Protein AF-A0A1W9WA22-F1 (afdb_monomer_lite)

pLDDT: mean 85.19, std 16.43, range [34.88, 97.25]

Foldseek 3Di:
DDDDDPPDPDPPVQLQQQAPVVRGRDWDWDFDADPPPRHTPDIGPTGHNNDDPLNSVVVVVDDDDPPDDDDDDPVND

Radius of gyration: 17.93 Å; chains: 1; bounding box: 36×33×58 Å

Secondary structure (DSSP, 8-state):
----SSSSSTTHHHHHHEETTTTEE-EE--EEE-TTT--EEEE---EETTS-HHHHHHHHT----TT------TTT-

Sequence (77 aa):
MAQNARSIVHGEGQRKYYSGKKKCHTVKNNIVTEQETGRVIILSDTVEGSKSDKKLADEQELKFPPWSQLWQDKGYG

Structure (mmCIF, N/CA/C/O backbone):
data_AF-A0A1W9WA22-F1
#
_entry.id   AF-A0A1W9WA22-F1
#
loop_
_atom_site.group_PDB
_atom_site.id
_atom_site.type_symbol
_atom_site.label_atom_id
_atom_site.label_alt_id
_atom_site.label_comp_id
_atom_site.label_asym_id
_atom_site.label_entity_id
_atom_site.label_seq_id
_atom_site.pdbx_PDB_ins_code
_atom_site.Cartn_x
_atom_site.Cartn_y
_atom_site.Cartn_z
_atom_site.occupancy
_atom_site.B_iso_or_equiv
_atom_site.auth_seq_id
_atom_site.auth_comp_id
_atom_site.auth_asym_id
_atom_site.auth_atom_id
_atom_site.pdbx_PDB_model_num
ATOM 1 N N . MET A 1 1 ? 16.321 -20.092 -41.836 1.00 34.88 1 MET A N 1
ATOM 2 C CA . MET A 1 1 ? 15.960 -18.658 -41.879 1.00 34.88 1 MET A CA 1
ATOM 3 C C . MET A 1 1 ? 14.928 -18.384 -40.785 1.00 34.88 1 MET A C 1
ATOM 5 O O . MET A 1 1 ? 13.742 -18.457 -41.059 1.00 34.88 1 MET A O 1
ATOM 9 N N . ALA A 1 2 ? 15.336 -18.189 -39.529 1.00 43.72 2 ALA A N 1
ATOM 10 C CA . ALA A 1 2 ? 14.385 -17.909 -38.444 1.00 43.72 2 ALA A CA 1
ATOM 11 C C . ALA A 1 2 ? 15.072 -17.176 -37.285 1.00 43.72 2 ALA A C 1
ATOM 13 O O . ALA A 1 2 ? 15.340 -17.766 -36.247 1.00 43.72 2 ALA A O 1
ATOM 14 N N . GLN A 1 3 ? 15.382 -15.895 -37.472 1.00 45.66 3 GLN A N 1
ATOM 15 C CA . GLN A 1 3 ? 15.759 -14.987 -36.388 1.00 45.66 3 GLN A CA 1
ATOM 16 C C . GLN A 1 3 ? 15.337 -13.575 -36.792 1.00 45.66 3 GLN A C 1
ATOM 18 O O . GLN A 1 3 ? 16.059 -12.926 -37.531 1.00 45.66 3 GLN A O 1
ATOM 23 N N . ASN A 1 4 ? 14.147 -13.133 -36.374 1.00 46.59 4 ASN A N 1
ATOM 24 C CA . ASN A 1 4 ? 13.829 -11.712 -36.172 1.00 46.59 4 ASN A CA 1
ATOM 25 C C . ASN A 1 4 ? 12.430 -11.562 -35.562 1.00 46.59 4 ASN A C 1
ATOM 27 O O . ASN A 1 4 ? 11.458 -11.266 -36.243 1.00 46.59 4 ASN A O 1
ATOM 31 N N . ALA A 1 5 ? 12.330 -11.801 -34.253 1.00 47.62 5 ALA A N 1
ATOM 32 C CA . ALA A 1 5 ? 11.157 -11.411 -33.461 1.00 47.62 5 ALA A CA 1
ATOM 33 C C . ALA A 1 5 ? 11.506 -11.069 -31.997 1.00 47.62 5 ALA A C 1
ATOM 35 O O . ALA A 1 5 ? 10.623 -11.003 -31.151 1.00 47.62 5 ALA A O 1
ATOM 36 N N . ARG A 1 6 ? 12.794 -10.893 -31.654 1.00 47.50 6 ARG A N 1
ATOM 37 C CA . ARG A 1 6 ? 13.245 -10.797 -30.250 1.00 47.50 6 ARG A CA 1
ATOM 38 C C . ARG A 1 6 ? 13.649 -9.403 -29.761 1.00 47.50 6 ARG A C 1
ATOM 40 O O . ARG A 1 6 ? 14.010 -9.290 -28.598 1.00 47.50 6 ARG A O 1
ATOM 47 N N . SER A 1 7 ? 13.588 -8.345 -30.572 1.00 45.19 7 SER A N 1
ATOM 48 C CA . SER A 1 7 ? 14.282 -7.091 -30.221 1.00 45.19 7 SER A CA 1
ATOM 49 C C . SER A 1 7 ? 13.427 -5.903 -29.756 1.00 45.19 7 SER A C 1
ATOM 51 O O . SER A 1 7 ? 14.010 -4.855 -29.511 1.00 45.19 7 SER A O 1
ATOM 53 N N . ILE A 1 8 ? 12.100 -6.004 -29.586 1.00 50.50 8 ILE A N 1
ATOM 54 C CA . ILE A 1 8 ? 11.275 -4.802 -29.288 1.00 50.50 8 ILE A CA 1
ATOM 55 C C . ILE A 1 8 ? 10.699 -4.763 -27.854 1.00 50.50 8 ILE A C 1
ATOM 57 O O . ILE A 1 8 ? 10.244 -3.724 -27.399 1.00 50.50 8 ILE A O 1
ATOM 61 N N . VAL A 1 9 ? 10.802 -5.834 -27.058 1.00 52.78 9 VAL A N 1
ATOM 62 C CA . VAL A 1 9 ? 10.126 -5.907 -25.737 1.00 52.78 9 VAL A CA 1
ATOM 63 C C . VAL A 1 9 ? 11.003 -5.607 -24.508 1.00 52.78 9 VAL A C 1
ATOM 65 O O . VAL A 1 9 ? 10.511 -5.656 -23.384 1.00 52.78 9 VAL A O 1
ATOM 68 N N . HIS A 1 10 ? 12.297 -5.304 -24.659 1.00 52.62 10 HIS A N 1
ATOM 69 C CA . HIS A 1 10 ? 13.220 -5.254 -23.506 1.00 52.62 10 HIS A CA 1
ATOM 70 C C . HIS A 1 10 ? 13.201 -3.950 -22.677 1.00 52.62 10 HIS A C 1
ATOM 72 O O . HIS A 1 10 ? 13.558 -3.991 -21.504 1.00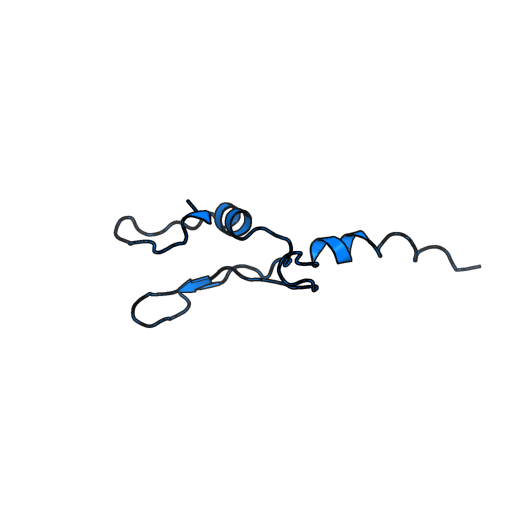 52.62 10 HIS A O 1
ATOM 78 N N . GLY A 1 11 ? 12.752 -2.808 -23.214 1.00 59.62 11 GLY A N 1
ATOM 79 C CA . GLY A 1 11 ? 12.840 -1.517 -22.503 1.00 59.62 11 GLY A CA 1
ATOM 80 C C . GLY A 1 11 ? 11.601 -1.114 -21.692 1.00 59.62 11 GLY A C 1
ATOM 81 O O . GLY A 1 11 ? 11.714 -0.516 -20.618 1.00 59.62 11 GLY A O 1
ATOM 82 N N . GLU A 1 12 ? 10.406 -1.427 -22.190 1.00 61.94 12 GLU A N 1
ATOM 83 C CA . GLU A 1 12 ? 9.154 -0.886 -21.640 1.00 61.94 12 GLU A CA 1
ATOM 84 C C . GLU A 1 12 ? 8.760 -1.556 -20.322 1.00 61.94 12 GLU A C 1
ATOM 86 O O . GLU A 1 12 ? 8.435 -0.876 -19.344 1.00 61.94 12 GLU A O 1
ATOM 91 N N . GLY A 1 13 ? 8.885 -2.886 -20.257 1.00 66.81 13 GLY A N 1
ATOM 92 C CA . GLY A 1 13 ? 8.643 -3.652 -19.036 1.00 66.81 13 GLY A CA 1
ATOM 93 C C . GLY A 1 13 ? 9.587 -3.245 -17.903 1.00 66.81 13 GLY A C 1
ATOM 94 O O . GLY A 1 13 ? 9.138 -3.032 -16.778 1.00 66.81 13 GLY A O 1
ATOM 95 N N . GLN A 1 14 ? 10.880 -3.039 -18.188 1.00 77.56 14 GLN A N 1
ATOM 96 C CA . GLN A 1 14 ? 11.830 -2.599 -17.161 1.00 77.56 14 GLN A CA 1
ATOM 97 C C . GLN A 1 14 ? 11.405 -1.272 -16.532 1.00 77.56 14 GLN A C 1
ATOM 99 O O . GLN A 1 14 ? 11.320 -1.186 -15.308 1.00 77.56 14 GLN A O 1
ATOM 104 N N . ARG A 1 15 ? 11.097 -0.253 -17.343 1.00 81.94 15 ARG A N 1
ATOM 105 C CA . ARG A 1 15 ? 10.679 1.062 -16.831 1.00 81.94 15 ARG A CA 1
ATOM 106 C C . ARG A 1 15 ? 9.391 0.974 -16.022 1.00 81.94 15 ARG A C 1
ATOM 108 O O . ARG A 1 15 ? 9.306 1.605 -14.973 1.00 81.94 15 ARG A O 1
ATOM 115 N N . LYS A 1 16 ? 8.428 0.166 -16.478 1.00 87.19 16 LYS A N 1
ATOM 116 C CA . LYS A 1 16 ? 7.147 -0.024 -15.795 1.00 87.19 16 LYS A CA 1
ATOM 117 C C . LYS A 1 16 ? 7.341 -0.546 -14.371 1.00 87.19 16 LYS A C 1
ATOM 119 O O . LYS A 1 16 ? 6.755 0.004 -13.449 1.00 87.19 16 LYS A O 1
ATOM 124 N N . TYR A 1 17 ? 8.195 -1.541 -14.151 1.00 90.94 17 TYR A N 1
ATOM 125 C CA . TYR A 1 17 ? 8.379 -2.108 -12.808 1.00 90.94 17 TYR A CA 1
ATOM 126 C C . TYR A 1 17 ? 9.483 -1.434 -11.987 1.00 90.94 17 TYR A C 1
ATOM 128 O O . TYR A 1 17 ? 9.540 -1.630 -10.777 1.00 90.94 17 TYR A O 1
ATOM 136 N N . TYR A 1 18 ? 10.366 -0.646 -12.602 1.00 93.12 18 TYR A N 1
ATOM 137 C CA . TYR A 1 18 ? 11.469 -0.005 -11.890 1.00 93.12 18 TYR A CA 1
ATOM 138 C C . TYR A 1 18 ? 10.980 1.126 -10.976 1.00 93.12 18 TYR A C 1
ATOM 140 O O . TYR A 1 18 ? 10.484 2.157 -11.428 1.00 93.12 18 TYR A O 1
ATOM 148 N N . SER A 1 19 ? 11.162 0.958 -9.669 1.00 90.81 19 SER A N 1
ATOM 149 C CA . SER A 1 19 ? 10.900 1.997 -8.680 1.00 90.81 19 SER A CA 1
ATOM 150 C C . SER A 1 19 ? 12.123 2.897 -8.531 1.00 90.81 19 SER A C 1
ATOM 152 O O . SER A 1 19 ? 13.152 2.473 -8.005 1.00 90.81 19 SER A O 1
ATOM 154 N N . GLY A 1 20 ? 12.004 4.171 -8.913 1.00 90.06 20 GLY A N 1
ATOM 155 C CA . GLY A 1 20 ? 13.085 5.149 -8.726 1.00 90.06 20 GLY A CA 1
ATOM 156 C C . GLY A 1 20 ? 13.478 5.343 -7.254 1.00 90.06 20 GLY A C 1
ATOM 157 O O . GLY A 1 20 ? 14.655 5.515 -6.946 1.00 90.06 20 GLY A O 1
ATOM 158 N N . LYS A 1 21 ? 12.511 5.237 -6.330 1.00 89.69 21 LYS A N 1
ATOM 159 C 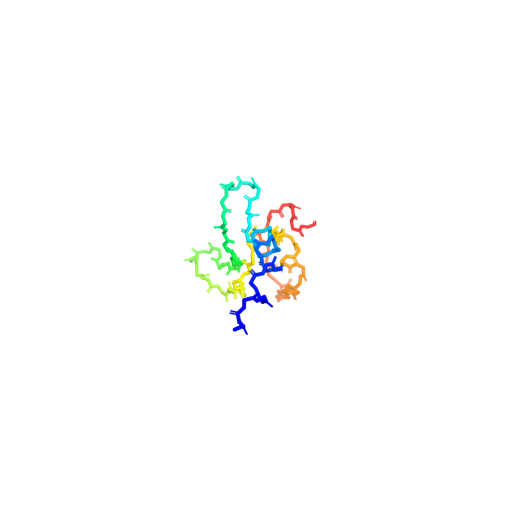CA . LYS A 1 21 ? 12.733 5.391 -4.882 1.00 89.69 21 LYS A CA 1
ATOM 160 C C . LYS A 1 21 ? 13.494 4.210 -4.280 1.00 89.69 21 LYS A C 1
ATOM 162 O O . LYS A 1 21 ? 14.366 4.412 -3.441 1.00 89.69 21 LYS A O 1
ATOM 167 N N . LYS A 1 22 ? 13.160 2.980 -4.684 1.00 92.56 22 LYS A N 1
ATOM 168 C CA . LYS A 1 22 ? 13.813 1.758 -4.183 1.00 92.56 22 LYS A CA 1
ATOM 169 C C . LYS A 1 22 ? 15.036 1.343 -5.008 1.00 92.56 22 LYS A C 1
ATOM 171 O O . LYS A 1 22 ? 15.814 0.524 -4.538 1.00 92.56 22 LYS A O 1
ATOM 176 N N . LYS A 1 23 ? 15.221 1.933 -6.196 1.00 92.19 23 LYS A N 1
ATOM 177 C CA . LYS A 1 23 ? 16.268 1.604 -7.179 1.00 92.19 23 LYS A CA 1
ATOM 178 C C . LYS A 1 23 ? 16.271 0.124 -7.588 1.00 92.19 23 LYS A C 1
ATOM 180 O O . LYS A 1 23 ? 17.321 -0.467 -7.818 1.00 92.19 23 LYS A O 1
ATOM 185 N N . CYS A 1 24 ? 15.091 -0.484 -7.665 1.00 91.88 24 CYS A N 1
ATOM 186 C CA . CYS A 1 24 ? 14.908 -1.875 -8.074 1.00 91.88 24 CYS A CA 1
ATOM 187 C C . CYS A 1 24 ? 13.534 -2.079 -8.725 1.00 91.88 24 CYS A C 1
ATOM 189 O O . CYS A 1 24 ? 12.649 -1.227 -8.611 1.00 91.88 24 CYS A O 1
ATOM 191 N N . HIS A 1 25 ? 13.356 -3.201 -9.427 1.00 93.75 25 HIS A N 1
ATOM 192 C CA . HIS A 1 25 ? 12.049 -3.585 -9.953 1.00 93.75 25 HIS A CA 1
ATOM 193 C C . HIS A 1 25 ? 11.165 -4.078 -8.812 1.00 93.75 25 HIS A C 1
ATOM 195 O O . HIS A 1 25 ? 11.525 -5.021 -8.110 1.00 93.75 25 HIS A O 1
ATOM 201 N N . THR A 1 26 ? 10.019 -3.434 -8.620 1.00 95.00 26 THR A N 1
ATOM 202 C CA . THR A 1 26 ? 9.084 -3.775 -7.551 1.00 95.00 26 THR A CA 1
ATOM 203 C C . THR A 1 26 ? 7.665 -3.869 -8.083 1.00 95.00 26 THR A C 1
ATOM 205 O O . THR A 1 26 ? 7.317 -3.305 -9.122 1.00 95.00 26 THR A O 1
ATOM 208 N N . VAL A 1 27 ? 6.831 -4.554 -7.316 1.00 96.00 27 VAL A N 1
ATOM 209 C CA . VAL A 1 27 ? 5.375 -4.438 -7.366 1.00 96.00 27 VAL A CA 1
ATOM 210 C C . VAL A 1 27 ? 4.891 -3.877 -6.035 1.00 96.00 27 VAL A C 1
ATOM 212 O O . VAL A 1 27 ? 5.655 -3.836 -5.066 1.00 96.00 27 VAL A O 1
ATOM 215 N N . LYS A 1 28 ? 3.655 -3.397 -5.990 1.00 94.88 28 LYS A N 1
ATOM 216 C CA . LYS A 1 28 ? 3.046 -2.878 -4.766 1.00 94.88 28 LYS A CA 1
ATOM 217 C C . LYS A 1 28 ? 1.553 -3.171 -4.729 1.00 94.88 28 LYS A C 1
ATOM 219 O O . LYS A 1 28 ? 0.925 -3.353 -5.770 1.00 94.88 28 LYS A O 1
ATOM 224 N N . ASN A 1 29 ? 1.013 -3.144 -3.521 1.00 96.31 29 ASN A N 1
ATOM 225 C CA . ASN A 1 29 ? -0.414 -3.131 -3.250 1.00 96.31 29 ASN A CA 1
ATOM 226 C C . ASN A 1 29 ? -0.713 -1.934 -2.341 1.00 96.31 29 ASN A C 1
ATOM 228 O O . ASN A 1 29 ? 0.126 -1.561 -1.517 1.00 96.31 29 ASN A O 1
ATOM 232 N N . ASN A 1 30 ? -1.901 -1.359 -2.482 1.00 94.75 30 ASN A N 1
ATOM 233 C CA . ASN A 1 30 ? -2.490 -0.477 -1.491 1.00 94.75 30 ASN A CA 1
ATOM 234 C C . ASN A 1 30 ? -3.357 -1.314 -0.548 1.00 94.75 30 ASN A C 1
ATOM 236 O O . ASN A 1 30 ? -4.072 -2.215 -0.997 1.00 94.75 30 ASN A O 1
ATOM 240 N N . ILE A 1 31 ? -3.291 -1.027 0.746 1.00 95.69 31 ILE A N 1
ATOM 241 C CA . ILE A 1 31 ? -4.080 -1.726 1.758 1.00 95.69 31 ILE A CA 1
ATOM 242 C C . ILE A 1 31 ? -4.812 -0.727 2.637 1.00 95.69 31 ILE A C 1
ATOM 244 O O . ILE A 1 31 ? -4.291 0.344 2.942 1.00 95.69 31 ILE A O 1
ATOM 248 N N . VAL A 1 32 ? -6.002 -1.114 3.082 1.00 94.81 32 VAL A N 1
ATOM 249 C CA . VAL A 1 32 ? -6.717 -0.420 4.154 1.00 94.81 32 VAL A CA 1
ATOM 250 C C . VAL A 1 32 ? -6.848 -1.378 5.316 1.00 94.81 32 VAL A C 1
ATOM 252 O O . VAL A 1 32 ? -7.288 -2.518 5.143 1.00 94.81 32 VAL A O 1
ATOM 255 N N . THR A 1 33 ? -6.471 -0.910 6.497 1.00 96.38 33 THR A N 1
ATOM 256 C CA . THR A 1 33 ? -6.539 -1.685 7.730 1.00 96.38 33 THR A CA 1
ATOM 257 C C . THR A 1 33 ? -7.533 -1.080 8.700 1.00 96.38 33 THR A C 1
ATOM 259 O O . THR A 1 33 ? -7.698 0.137 8.761 1.00 96.38 33 THR A O 1
ATOM 262 N N . GLU A 1 34 ? -8.149 -1.931 9.507 1.00 95.19 34 GLU A N 1
ATOM 263 C CA . GLU A 1 34 ? -8.844 -1.496 10.708 1.00 95.19 34 GLU A CA 1
ATOM 264 C C . GLU A 1 34 ? -7.807 -1.042 11.749 1.00 95.19 34 GLU A C 1
ATOM 266 O O . GLU A 1 34 ? -6.807 -1.727 11.972 1.00 95.19 34 GLU A O 1
ATOM 271 N N . GLN A 1 35 ? -7.996 0.144 12.329 1.00 92.62 35 GLN A N 1
ATOM 272 C CA . GLN A 1 35 ? -6.952 0.808 13.113 1.00 92.62 35 GLN A CA 1
ATOM 273 C C . GLN A 1 35 ? -6.659 0.118 14.455 1.00 92.62 35 GLN A C 1
ATOM 275 O O . GLN A 1 35 ? -5.509 0.123 14.890 1.00 92.62 35 GLN A O 1
ATOM 280 N N . GLU A 1 36 ? -7.663 -0.467 15.111 1.00 93.50 36 GLU A N 1
ATOM 281 C CA . GLU A 1 36 ? -7.522 -1.035 16.461 1.00 93.50 36 GLU A CA 1
ATOM 282 C C . GLU A 1 36 ? -6.868 -2.422 16.445 1.00 93.50 36 GLU A C 1
ATOM 284 O O . GLU A 1 36 ? -6.021 -2.745 17.274 1.00 93.50 36 GLU A O 1
ATOM 289 N N . THR A 1 37 ? -7.253 -3.248 15.479 1.00 95.88 37 THR A N 1
ATOM 290 C CA . THR A 1 37 ? -6.869 -4.656 15.349 1.00 95.88 37 THR A CA 1
ATOM 291 C C . THR A 1 37 ? -5.771 -4.878 14.315 1.00 95.88 37 THR A C 1
ATOM 293 O O . THR A 1 37 ? -5.176 -5.955 14.284 1.00 95.88 37 THR A O 1
ATOM 296 N N . GLY A 1 38 ? -5.516 -3.905 13.433 1.00 95.31 38 GLY A N 1
ATOM 297 C CA . GLY A 1 38 ? -4.568 -4.027 12.323 1.00 95.31 38 GLY A CA 1
ATOM 298 C C . GLY A 1 38 ? -5.023 -4.981 11.214 1.00 95.31 38 GLY A C 1
ATOM 299 O O . GLY A 1 38 ? -4.229 -5.338 10.341 1.00 95.31 38 GLY A O 1
ATOM 300 N N . ARG A 1 39 ? -6.285 -5.429 11.229 1.00 97.25 39 ARG A N 1
ATOM 301 C CA . ARG A 1 39 ? -6.817 -6.345 10.212 1.00 97.25 39 ARG A CA 1
ATOM 302 C C . ARG A 1 39 ? -6.876 -5.662 8.855 1.00 97.25 39 ARG A C 1
ATOM 304 O O . ARG A 1 39 ? -7.396 -4.557 8.742 1.00 97.25 39 ARG A O 1
ATOM 311 N N . VAL A 1 40 ? -6.407 -6.346 7.815 1.00 96.50 40 VAL A N 1
ATOM 312 C CA . VAL A 1 40 ? -6.550 -5.884 6.429 1.00 96.50 40 VAL A CA 1
ATOM 313 C C . VAL A 1 40 ? -8.016 -6.017 6.018 1.00 96.50 40 VAL A C 1
ATOM 315 O O . VAL A 1 40 ? -8.540 -7.125 5.943 1.00 96.50 4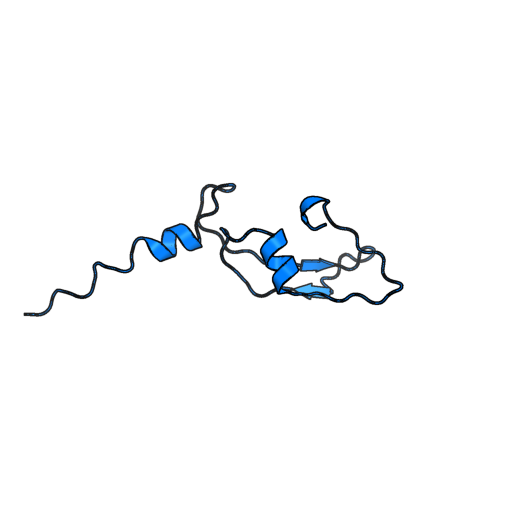0 VAL A O 1
ATOM 318 N N . ILE A 1 41 ? -8.671 -4.885 5.770 1.00 94.81 41 ILE A N 1
ATOM 319 C CA . ILE A 1 41 ? -10.054 -4.818 5.277 1.00 94.81 41 ILE A CA 1
ATOM 320 C C . ILE A 1 41 ? -10.058 -4.824 3.746 1.00 94.81 41 ILE A C 1
ATOM 322 O O . ILE A 1 41 ? -10.923 -5.436 3.125 1.00 94.81 41 ILE A O 1
ATOM 326 N N . ILE A 1 42 ? -9.090 -4.138 3.131 1.00 94.38 42 ILE A N 1
ATOM 327 C CA . ILE A 1 42 ? -8.990 -3.991 1.675 1.00 94.38 42 ILE A CA 1
ATOM 328 C C . ILE A 1 42 ? -7.559 -4.274 1.242 1.00 94.38 42 ILE A C 1
ATOM 330 O O . ILE A 1 42 ? -6.610 -3.782 1.854 1.00 94.38 42 ILE A O 1
ATOM 334 N N . LEU A 1 43 ? -7.427 -5.022 0.150 1.00 95.56 43 LEU A N 1
ATOM 335 C CA . LEU A 1 43 ? -6.186 -5.254 -0.574 1.00 95.56 43 LEU A CA 1
ATOM 336 C C . LEU A 1 43 ? -6.425 -4.917 -2.048 1.00 95.56 43 LEU A C 1
ATOM 338 O O . LEU A 1 43 ? -7.332 -5.470 -2.665 1.00 95.56 43 LEU A O 1
ATOM 342 N N . SER A 1 44 ? -5.638 -3.995 -2.600 1.00 95.25 44 SER A N 1
ATOM 343 C CA . SER A 1 44 ? -5.683 -3.672 -4.028 1.00 95.25 44 SER A CA 1
ATOM 344 C C . SER A 1 44 ? -5.150 -4.813 -4.883 1.00 95.25 44 SER A C 1
ATOM 346 O O . SER A 1 44 ? -4.403 -5.664 -4.397 1.00 95.25 44 SER A O 1
ATOM 348 N N . ASP A 1 45 ? -5.371 -4.723 -6.192 1.00 95.12 45 ASP A N 1
ATOM 349 C CA . ASP A 1 45 ? -4.571 -5.472 -7.157 1.00 95.12 45 ASP A CA 1
ATOM 350 C C . ASP A 1 45 ? -3.080 -5.161 -7.002 1.00 95.12 45 ASP A C 1
ATOM 352 O O . ASP A 1 45 ? -2.680 -4.055 -6.616 1.00 95.12 45 ASP A O 1
ATOM 356 N N . THR A 1 46 ? -2.246 -6.148 -7.319 1.00 95.81 46 THR A N 1
ATOM 357 C CA . THR A 1 46 ? -0.798 -5.965 -7.372 1.00 95.81 46 THR A CA 1
ATOM 358 C C . THR A 1 46 ? -0.440 -5.210 -8.645 1.00 95.81 46 THR A C 1
ATOM 360 O O . THR A 1 46 ? -0.621 -5.712 -9.753 1.00 95.81 46 THR A O 1
ATOM 363 N N . VAL A 1 47 ? 0.101 -4.00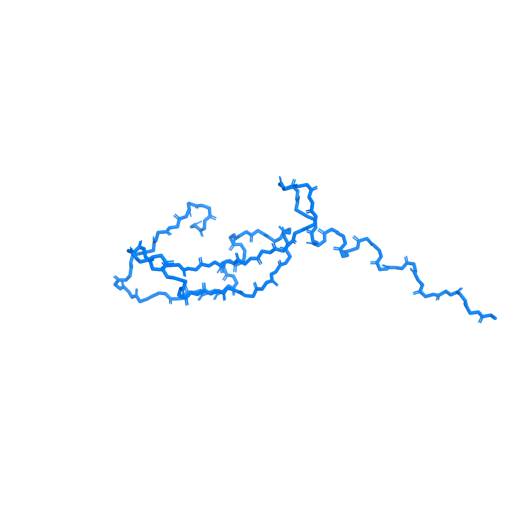5 -8.487 1.00 95.44 47 VAL A N 1
ATOM 364 C CA . VAL A 1 47 ? 0.462 -3.114 -9.596 1.00 95.44 47 VAL A CA 1
ATOM 365 C C . VAL A 1 47 ? 1.963 -2.873 -9.655 1.00 95.44 47 VAL A C 1
ATOM 367 O O . VAL A 1 47 ? 2.717 -3.189 -8.728 1.00 95.44 47 VAL A O 1
ATOM 370 N N . GLU A 1 48 ? 2.421 -2.296 -10.759 1.00 95.31 48 GLU A N 1
ATOM 371 C CA . GLU A 1 48 ? 3.821 -1.956 -10.932 1.00 95.31 48 GLU A CA 1
ATOM 372 C C . GLU A 1 48 ? 4.342 -0.941 -9.900 1.00 95.31 48 GLU A C 1
ATOM 374 O O . GLU A 1 48 ? 3.686 0.032 -9.525 1.00 95.31 48 GLU A O 1
ATOM 379 N N . GLY A 1 49 ? 5.584 -1.141 -9.464 1.00 92.50 49 GLY A N 1
ATOM 380 C CA . GLY A 1 49 ? 6.234 -0.338 -8.434 1.00 92.50 49 GLY A CA 1
ATOM 381 C C . GLY A 1 49 ? 6.476 1.125 -8.793 1.00 92.50 49 GLY A C 1
ATOM 382 O O . GLY A 1 49 ? 6.645 1.951 -7.891 1.00 92.50 49 GLY A O 1
ATOM 383 N N . SER A 1 50 ? 6.503 1.444 -10.090 1.00 93.56 50 SER A N 1
ATOM 384 C CA . SER A 1 50 ? 6.645 2.816 -10.585 1.00 93.56 50 SER A CA 1
ATOM 385 C C . SER A 1 50 ? 5.361 3.639 -10.437 1.00 9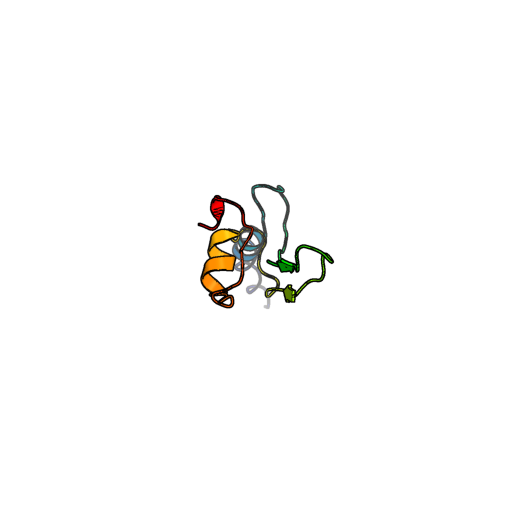3.56 50 SER A C 1
ATOM 387 O O . SER A 1 50 ? 5.434 4.869 -10.434 1.00 93.56 50 SER A O 1
ATOM 389 N N . LYS A 1 51 ? 4.196 2.991 -10.275 1.00 93.62 51 LYS A N 1
ATOM 390 C CA . LYS A 1 51 ? 2.915 3.678 -10.099 1.00 93.62 51 LYS A CA 1
ATOM 391 C C . LYS A 1 51 ? 2.914 4.456 -8.783 1.00 93.62 51 LYS A C 1
ATOM 393 O O . LYS A 1 51 ? 3.328 3.939 -7.743 1.00 93.62 51 LYS A O 1
ATOM 398 N N . SER A 1 52 ? 2.472 5.712 -8.836 1.00 92.38 52 SER A N 1
ATOM 399 C CA . SER A 1 52 ? 2.320 6.556 -7.646 1.00 92.38 52 SER A CA 1
ATOM 400 C C . SER A 1 52 ? 1.208 6.016 -6.751 1.00 92.38 52 SER A C 1
ATOM 402 O O . SER A 1 52 ? 0.163 5.607 -7.258 1.00 92.38 52 SER A O 1
ATOM 404 N N . ASP A 1 53 ? 1.420 6.051 -5.436 1.00 92.00 53 ASP A N 1
ATOM 405 C CA . ASP A 1 53 ? 0.460 5.525 -4.464 1.00 92.00 53 ASP A CA 1
ATOM 406 C C . ASP A 1 53 ? -0.863 6.318 -4.502 1.00 92.00 53 ASP A C 1
ATOM 408 O O . ASP A 1 53 ? -1.930 5.711 -4.508 1.00 92.00 53 ASP A O 1
ATOM 412 N N . LYS A 1 54 ? -0.801 7.652 -4.680 1.00 92.94 54 LYS A N 1
ATOM 413 C CA . LYS A 1 54 ? -1.989 8.507 -4.877 1.00 92.94 54 LYS A CA 1
ATOM 414 C C . LYS A 1 54 ? -2.807 8.071 -6.091 1.00 92.94 54 LYS A C 1
ATOM 416 O O . LYS A 1 54 ? -3.993 7.814 -5.975 1.00 92.94 54 LYS A O 1
ATOM 421 N N . LYS A 1 55 ? -2.148 7.902 -7.243 1.00 94.19 55 LYS A N 1
ATOM 422 C CA . LYS A 1 55 ? -2.817 7.475 -8.481 1.00 94.19 55 LYS A CA 1
ATOM 423 C C . LYS A 1 55 ? -3.480 6.106 -8.316 1.00 94.19 55 LYS A C 1
ATOM 425 O O . LYS A 1 55 ? -4.565 5.887 -8.834 1.00 94.19 55 LYS A O 1
ATOM 430 N N . LEU A 1 56 ? -2.820 5.180 -7.615 1.00 94.69 56 LEU A N 1
ATOM 431 C CA . LEU A 1 56 ? -3.411 3.885 -7.295 1.00 94.69 56 LEU A CA 1
ATOM 432 C C . LEU A 1 56 ? -4.666 4.047 -6.428 1.00 94.69 56 LEU A C 1
ATOM 434 O O . LEU A 1 56 ? -5.677 3.448 -6.760 1.00 94.69 56 LEU A O 1
ATOM 438 N N . ALA A 1 57 ? -4.621 4.855 -5.368 1.00 93.31 57 ALA A N 1
ATOM 439 C CA . ALA A 1 57 ? -5.779 5.091 -4.506 1.00 93.31 57 ALA A CA 1
ATOM 440 C C . ALA A 1 57 ? -6.937 5.799 -5.229 1.00 93.31 57 ALA A C 1
ATOM 442 O O . ALA A 1 57 ? -8.082 5.381 -5.068 1.00 93.31 57 ALA A O 1
ATOM 443 N N . ASP A 1 58 ? -6.643 6.805 -6.057 1.00 93.81 58 ASP A N 1
ATOM 444 C CA . ASP A 1 58 ? -7.641 7.523 -6.858 1.00 93.81 58 ASP A CA 1
ATOM 445 C C . ASP A 1 58 ? -8.374 6.564 -7.808 1.00 93.81 58 ASP A C 1
ATOM 447 O O . ASP A 1 58 ? -9.596 6.581 -7.881 1.00 93.81 58 ASP A O 1
ATOM 451 N N . GLU A 1 59 ? -7.642 5.676 -8.492 1.00 94.19 59 GLU A N 1
ATOM 452 C CA . GLU A 1 59 ? -8.224 4.668 -9.392 1.00 94.19 59 GLU A CA 1
ATOM 453 C C . GLU A 1 59 ? -9.027 3.581 -8.664 1.00 94.19 59 GLU A C 1
ATOM 455 O O . GLU A 1 59 ? -9.888 2.952 -9.273 1.00 94.19 59 GLU A O 1
ATOM 460 N N . GLN A 1 60 ? -8.746 3.325 -7.382 1.00 92.25 60 GLN A N 1
ATOM 461 C CA . GLN A 1 60 ? -9.547 2.388 -6.593 1.00 92.25 60 GLN A CA 1
ATOM 462 C C . GLN A 1 60 ? -10.910 2.964 -6.201 1.00 92.25 60 GLN A C 1
ATOM 464 O O . GLN A 1 60 ? -11.792 2.190 -5.832 1.00 92.25 60 GLN A O 1
ATOM 469 N N . GLU A 1 61 ? -11.063 4.293 -6.225 1.00 91.75 61 GLU A N 1
ATOM 470 C CA . GLU A 1 61 ? -12.302 5.008 -5.897 1.00 91.75 61 GLU A CA 1
ATOM 471 C C . GLU A 1 61 ? -12.977 4.490 -4.611 1.00 91.75 61 GLU A C 1
ATOM 473 O O . GLU A 1 61 ? -14.201 4.331 -4.540 1.00 91.75 61 GLU A O 1
ATOM 478 N N . LEU A 1 62 ? -12.170 4.188 -3.584 1.00 90.62 62 LEU A N 1
ATOM 479 C CA . LEU A 1 62 ? -12.669 3.587 -2.350 1.00 90.62 62 LEU A CA 1
ATOM 480 C C . LEU A 1 62 ? -13.649 4.533 -1.658 1.00 90.62 62 LEU A C 1
ATOM 482 O O . LEU A 1 62 ? -13.322 5.670 -1.316 1.00 90.62 62 LEU A O 1
ATOM 486 N N . LYS A 1 63 ? -14.859 4.029 -1.411 1.00 90.94 63 LYS A N 1
ATOM 487 C CA . LYS A 1 63 ? -15.895 4.739 -0.664 1.00 90.94 63 LYS A CA 1
ATOM 488 C C . LYS A 1 63 ? -15.994 4.149 0.725 1.00 90.94 63 LYS A C 1
ATOM 490 O O . LYS A 1 63 ? -16.253 2.958 0.887 1.00 90.94 63 LYS A O 1
ATOM 495 N N . PHE A 1 64 ? -15.823 5.006 1.719 1.00 89.88 64 PHE A N 1
ATOM 496 C CA . PHE A 1 64 ? -15.987 4.632 3.111 1.00 89.88 64 PHE A CA 1
ATOM 497 C C . PHE A 1 64 ? -17.350 5.108 3.634 1.00 89.88 64 PHE A C 1
ATOM 499 O O . PHE A 1 64 ? -17.890 6.099 3.131 1.00 89.88 64 PHE A O 1
ATOM 506 N N . PRO A 1 65 ? -17.939 4.418 4.627 1.00 91.06 65 PRO A N 1
ATOM 507 C CA . PRO A 1 65 ? -19.164 4.875 5.274 1.00 91.06 65 PRO A CA 1
ATOM 508 C C . PRO A 1 65 ? -19.023 6.311 5.810 1.00 91.06 65 PRO A C 1
ATOM 510 O O . PRO A 1 65 ? -17.939 6.676 6.268 1.00 91.06 65 PRO A O 1
ATOM 513 N N . PRO A 1 66 ? -20.100 7.117 5.846 1.00 89.94 66 PRO A N 1
ATOM 514 C CA . PRO A 1 66 ? -20.024 8.528 6.250 1.00 89.94 66 PRO A CA 1
ATOM 515 C C . PRO A 1 66 ? -19.548 8.743 7.697 1.00 89.94 66 PRO A C 1
ATOM 517 O O . PRO A 1 66 ? -19.067 9.817 8.034 1.00 89.94 66 PRO A O 1
ATOM 520 N N . TRP A 1 67 ? -19.655 7.720 8.545 1.00 92.00 67 TRP A N 1
ATOM 521 C CA . TRP A 1 67 ? -19.236 7.743 9.951 1.00 92.00 67 TRP A CA 1
ATOM 522 C C . TRP A 1 67 ? -17.809 7.231 10.169 1.00 92.00 67 TRP A C 1
ATOM 524 O O . TRP A 1 67 ? -17.367 7.105 11.308 1.00 92.00 67 TRP A O 1
ATOM 534 N N . SER A 1 68 ? -17.110 6.859 9.097 1.00 90.88 68 SER A N 1
ATOM 535 C CA . SER A 1 68 ? -15.737 6.378 9.194 1.00 90.88 68 SER A CA 1
ATOM 536 C C . SER A 1 68 ? -14.762 7.547 9.255 1.00 90.88 68 SER A C 1
ATOM 538 O O . SER A 1 68 ? -14.938 8.569 8.591 1.00 90.88 68 SER A O 1
ATOM 540 N N . GLN A 1 69 ? -13.705 7.378 10.044 1.00 91.94 69 GLN A N 1
ATOM 541 C CA . GLN A 1 69 ? -12.588 8.304 10.062 1.00 91.94 69 GLN A CA 1
ATOM 542 C C . GLN A 1 69 ? -11.430 7.688 9.284 1.00 91.94 69 GLN A C 1
ATOM 544 O O . GLN A 1 69 ? -10.857 6.681 9.696 1.00 91.94 69 GLN A O 1
ATOM 549 N N . LEU A 1 70 ? -11.086 8.295 8.150 1.00 91.94 70 LEU A N 1
ATOM 550 C CA . LEU A 1 70 ? -9.974 7.837 7.329 1.00 91.94 70 LEU A CA 1
ATOM 551 C C . LEU A 1 70 ? -8.661 8.452 7.820 1.00 91.94 70 LEU A C 1
ATOM 553 O O . LEU A 1 70 ? -8.485 9.670 7.799 1.00 91.94 70 LEU A O 1
ATOM 557 N N . TRP A 1 71 ? -7.729 7.595 8.231 1.00 92.25 71 TRP A N 1
ATOM 558 C CA . TRP A 1 71 ? -6.361 7.979 8.568 1.00 92.25 71 TRP A CA 1
ATOM 559 C C . TRP A 1 71 ? -5.455 7.705 7.372 1.00 92.25 71 TRP A C 1
ATOM 561 O O . TRP A 1 71 ? -5.173 6.554 7.050 1.00 9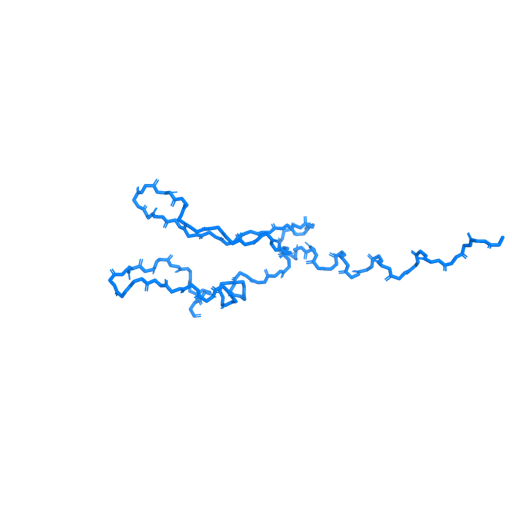2.25 71 TRP A O 1
ATOM 571 N N . GLN A 1 72 ? -5.001 8.766 6.708 1.00 91.38 72 GLN A N 1
ATOM 572 C CA . GLN A 1 72 ? -4.146 8.673 5.526 1.00 91.38 72 GLN A CA 1
ATOM 573 C C . GLN A 1 72 ? -3.082 9.772 5.506 1.00 91.38 72 GLN A C 1
ATOM 575 O O . GLN A 1 72 ? -3.213 10.804 6.167 1.00 91.38 72 GLN A O 1
ATOM 580 N N . ASP A 1 73 ? -2.022 9.550 4.730 1.00 90.19 73 ASP A N 1
ATOM 581 C CA . ASP A 1 73 ? -0.991 10.560 4.494 1.00 90.19 73 ASP A CA 1
ATOM 582 C C . ASP A 1 73 ? -1.562 11.745 3.690 1.00 90.19 73 ASP A C 1
ATOM 584 O O . ASP A 1 73 ? -2.440 11.576 2.840 1.00 90.19 73 ASP A O 1
ATOM 588 N N . LYS A 1 74 ? -1.027 12.951 3.917 1.00 88.00 74 LYS A N 1
ATOM 589 C CA . LYS A 1 74 ? -1.404 14.167 3.174 1.00 88.00 74 LYS A CA 1
ATOM 590 C C . LYS A 1 74 ? -1.209 14.023 1.664 1.00 88.00 74 LYS A C 1
ATOM 592 O O . LYS A 1 74 ? -1.876 14.714 0.908 1.00 88.00 74 LYS A O 1
ATOM 597 N N . GLY A 1 75 ? -0.315 13.140 1.226 1.00 86.81 75 GLY A N 1
ATOM 598 C CA . GLY A 1 75 ? -0.081 12.834 -0.180 1.00 86.81 75 GLY A CA 1
ATOM 599 C C . GLY A 1 75 ? -1.241 12.134 -0.893 1.00 86.81 75 GLY A C 1
ATOM 600 O O . GLY A 1 75 ? -1.196 12.069 -2.117 1.00 86.81 75 GLY A O 1
ATOM 601 N N . TYR A 1 76 ? -2.252 11.622 -0.178 1.00 86.31 76 TYR A N 1
ATOM 602 C CA . TYR A 1 76 ? -3.468 11.046 -0.775 1.00 86.31 76 TYR A CA 1
ATOM 603 C C . TYR A 1 76 ? -4.600 12.069 -0.938 1.00 86.31 76 TYR A C 1
ATOM 605 O O . TYR A 1 76 ? -5.436 11.903 -1.821 1.00 86.31 76 TYR A O 1
ATOM 613 N N . GLY A 1 77 ? -4.612 13.117 -0.106 1.00 75.81 77 GLY A N 1
ATOM 614 C CA . GLY A 1 77 ? -5.593 14.208 -0.149 1.00 75.81 77 GLY A CA 1
ATOM 615 C C . GLY A 1 77 ? -5.291 15.292 -1.175 1.00 75.81 77 GLY A C 1
ATOM 616 O O . GLY A 1 77 ? -4.228 15.243 -1.845 1.00 75.81 77 GLY A O 1
#